Protein AF-A0A6M0LJ38-F1 (afdb_monomer)

Sequence (66 aa):
MNYEELAGKMTLLVEKYIPERSDLIKLINEDNDSVKYILAEIDRNKNQNYETSDLELLKEIAYYFL

Organism: Pseudobutyrivibrio xylanivorans (NCBI:txid185007)

Structure (mmCIF, N/CA/C/O backbone):
data_AF-A0A6M0LJ38-F1
#
_entry.id   AF-A0A6M0LJ38-F1
#
loop_
_atom_site.group_PDB
_atom_site.id
_atom_site.type_symbol
_atom_site.label_atom_id
_atom_site.label_alt_id
_atom_site.label_comp_id
_atom_site.label_asym_i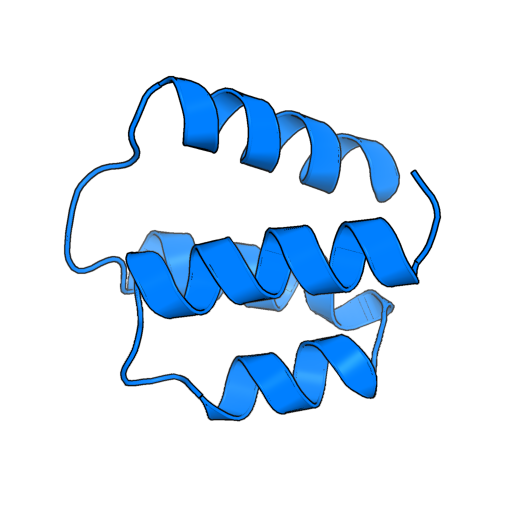d
_atom_site.label_entity_id
_atom_site.label_seq_id
_atom_site.pdbx_PDB_ins_code
_atom_site.Cartn_x
_atom_site.Cartn_y
_atom_site.Cartn_z
_atom_site.occupancy
_atom_site.B_iso_or_equiv
_atom_site.auth_seq_id
_atom_site.auth_comp_id
_atom_site.auth_asym_id
_atom_site.auth_atom_id
_atom_site.pdbx_PDB_model_num
ATOM 1 N N . MET A 1 1 ? 2.612 10.963 -12.350 1.00 78.38 1 MET A N 1
ATOM 2 C CA . MET A 1 1 ? 3.040 10.682 -10.971 1.00 78.38 1 MET A CA 1
ATOM 3 C C . MET A 1 1 ? 4.533 10.452 -11.007 1.00 78.38 1 MET A C 1
ATOM 5 O O . MET A 1 1 ? 4.975 9.723 -11.886 1.00 78.38 1 MET A O 1
ATOM 9 N N . ASN A 1 2 ? 5.309 11.126 -10.167 1.00 86.06 2 ASN A N 1
ATOM 10 C CA . ASN A 1 2 ? 6.727 10.790 -10.004 1.00 86.06 2 ASN A CA 1
ATOM 11 C C . ASN A 1 2 ? 6.886 9.688 -8.935 1.00 86.06 2 ASN A C 1
ATOM 13 O O . ASN A 1 2 ? 5.915 9.292 -8.288 1.00 86.06 2 ASN A O 1
ATOM 17 N N . TYR A 1 3 ? 8.098 9.165 -8.771 1.00 83.38 3 TYR A N 1
ATOM 18 C CA . TYR A 1 3 ? 8.342 8.078 -7.823 1.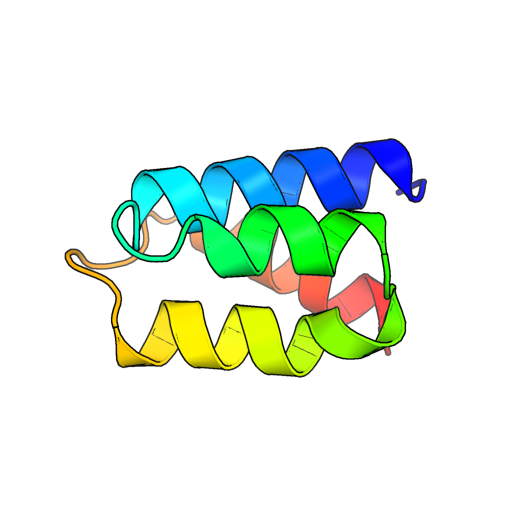00 83.38 3 TYR A CA 1
ATOM 19 C C . TYR A 1 3 ? 8.089 8.480 -6.360 1.00 83.38 3 TYR A C 1
ATOM 21 O O . TYR A 1 3 ? 7.480 7.717 -5.620 1.00 83.38 3 TYR A O 1
ATOM 29 N N . GLU A 1 4 ? 8.488 9.685 -5.953 1.00 87.81 4 GLU A N 1
ATOM 30 C CA . GLU A 1 4 ? 8.285 10.168 -4.580 1.00 87.81 4 GLU A CA 1
ATOM 31 C C . GLU A 1 4 ? 6.791 10.282 -4.234 1.00 87.81 4 GLU A C 1
ATOM 33 O O . GLU A 1 4 ? 6.357 9.866 -3.159 1.00 87.81 4 GLU A O 1
ATOM 38 N N . GLU A 1 5 ? 5.978 10.770 -5.175 1.00 89.81 5 GLU A N 1
ATOM 39 C CA . GLU A 1 5 ? 4.519 10.824 -5.056 1.00 89.81 5 GLU A CA 1
ATOM 40 C C . GLU A 1 5 ? 3.909 9.425 -4.933 1.00 89.81 5 GLU A C 1
ATOM 42 O O . GLU A 1 5 ? 3.025 9.204 -4.104 1.00 89.81 5 GLU A O 1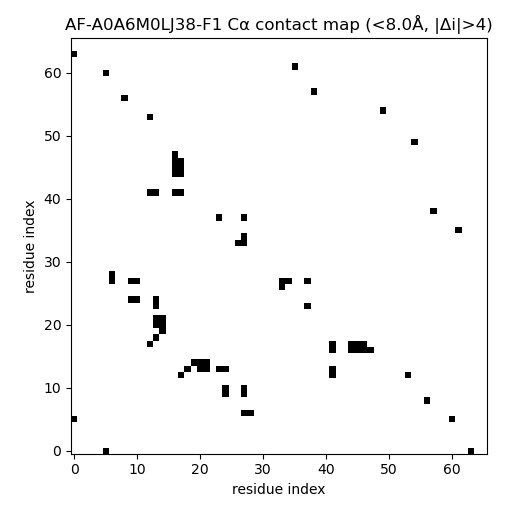
ATOM 47 N N . LEU A 1 6 ? 4.377 8.472 -5.742 1.00 89.06 6 LEU A N 1
ATOM 48 C CA . LEU A 1 6 ? 3.926 7.084 -5.692 1.00 89.06 6 LEU A CA 1
ATOM 49 C C . LEU A 1 6 ? 4.262 6.440 -4.341 1.00 89.06 6 LEU A C 1
ATOM 51 O O . LEU A 1 6 ? 3.389 5.839 -3.712 1.00 89.06 6 LEU A O 1
ATOM 55 N N . ALA A 1 7 ? 5.509 6.583 -3.893 1.00 90.44 7 ALA A N 1
ATOM 56 C CA . ALA A 1 7 ? 5.984 6.030 -2.634 1.00 90.44 7 ALA A CA 1
ATOM 57 C C . ALA A 1 7 ? 5.188 6.589 -1.447 1.00 90.44 7 ALA A C 1
ATOM 59 O O . ALA A 1 7 ? 4.755 5.830 -0.576 1.00 90.44 7 ALA A O 1
ATOM 60 N N . GLY A 1 8 ? 4.907 7.896 -1.451 1.00 92.25 8 GLY A N 1
ATOM 61 C CA . GLY A 1 8 ? 4.056 8.536 -0.448 1.00 92.25 8 GLY A CA 1
ATOM 62 C C . GLY A 1 8 ? 2.630 7.982 -0.449 1.00 92.25 8 GLY A C 1
ATOM 63 O O . GLY A 1 8 ? 2.121 7.574 0.594 1.00 92.25 8 GLY A O 1
ATOM 64 N N . LYS A 1 9 ? 1.998 7.887 -1.625 1.00 92.50 9 LYS A N 1
ATOM 65 C CA . LYS A 1 9 ? 0.644 7.328 -1.776 1.00 92.50 9 LYS A CA 1
ATOM 66 C C . LYS A 1 9 ? 0.558 5.877 -1.301 1.00 92.50 9 LYS A C 1
ATOM 68 O O . LYS A 1 9 ? -0.395 5.507 -0.622 1.00 92.50 9 LYS A O 1
ATOM 73 N N . MET A 1 10 ? 1.557 5.060 -1.616 1.00 93.00 10 MET A N 1
ATOM 74 C CA . MET A 1 10 ? 1.603 3.673 -1.159 1.00 93.00 10 MET A CA 1
ATOM 75 C C . MET A 1 10 ? 1.872 3.554 0.340 1.00 93.00 10 MET A C 1
ATOM 77 O O . MET A 1 10 ? 1.250 2.720 0.992 1.00 93.00 10 MET A O 1
ATOM 81 N N . THR A 1 11 ? 2.733 4.406 0.898 1.00 94.12 11 THR A N 1
ATOM 82 C CA . THR A 1 11 ? 2.986 4.451 2.347 1.00 94.12 11 THR A CA 1
ATOM 83 C C . THR A 1 11 ? 1.691 4.737 3.103 1.00 94.12 11 THR A C 1
ATOM 85 O O . THR A 1 11 ? 1.350 3.991 4.017 1.00 94.12 11 THR A O 1
ATOM 88 N N . LEU A 1 12 ? 0.906 5.721 2.647 1.00 94.56 12 LEU A N 1
ATOM 89 C CA . LEU A 1 12 ? -0.403 6.037 3.231 1.00 94.56 12 LEU A CA 1
ATOM 90 C C . LEU A 1 12 ? -1.359 4.837 3.213 1.00 94.56 12 LEU A C 1
ATOM 92 O O . LEU A 1 12 ? -2.055 4.583 4.194 1.00 94.56 12 LEU A O 1
ATOM 96 N N . LEU A 1 13 ? -1.392 4.082 2.112 1.00 95.19 13 LEU A N 1
ATOM 97 C CA . LEU A 1 13 ? -2.238 2.893 2.002 1.00 95.19 13 LEU A CA 1
ATOM 98 C C . LEU A 1 13 ? -1.781 1.771 2.946 1.00 95.19 13 LEU A C 1
ATOM 100 O O . LEU A 1 13 ? -2.619 1.138 3.586 1.00 95.19 13 LEU A O 1
ATOM 104 N N . VAL A 1 14 ? -0.473 1.536 3.069 1.00 95.25 14 VAL A N 1
ATOM 105 C CA . VAL A 1 14 ? 0.068 0.537 4.004 1.00 95.25 14 VAL A CA 1
ATOM 106 C C . VAL A 1 14 ? -0.269 0.920 5.445 1.00 95.25 14 VAL A C 1
ATOM 108 O O . VAL A 1 14 ? -0.838 0.107 6.168 1.00 95.25 14 VAL A O 1
ATOM 111 N N . GLU A 1 15 ? -0.011 2.164 5.849 1.00 95.56 15 GLU A N 1
ATOM 112 C CA . GLU A 1 15 ? -0.308 2.642 7.207 1.00 95.56 15 GLU A CA 1
ATOM 113 C C . GLU A 1 15 ? -1.804 2.580 7.543 1.00 95.56 15 GLU A C 1
ATOM 115 O O . GLU A 1 15 ? -2.177 2.258 8.671 1.00 95.56 15 GLU A O 1
ATOM 120 N N . LYS A 1 16 ? -2.677 2.863 6.570 1.00 96.44 16 LYS A N 1
ATOM 121 C CA . LYS A 1 16 ? -4.130 2.895 6.784 1.00 96.44 16 LYS A CA 1
ATOM 122 C C . LYS A 1 16 ? -4.762 1.508 6.890 1.00 96.44 16 LYS A C 1
ATOM 124 O O . LYS A 1 16 ? -5.703 1.331 7.665 1.00 96.44 16 LYS A O 1
ATOM 129 N N . TYR A 1 17 ? -4.294 0.549 6.095 1.00 96.75 17 TYR A N 1
ATOM 130 C CA . TYR A 1 17 ? -4.965 -0.746 5.941 1.00 96.75 17 TYR A CA 1
ATOM 131 C C . TYR A 1 17 ? -4.225 -1.907 6.603 1.00 96.75 17 TYR A C 1
ATOM 133 O O . TYR A 1 17 ? -4.880 -2.850 7.040 1.00 96.75 17 TYR A O 1
ATOM 141 N N . ILE A 1 18 ? -2.896 -1.853 6.688 1.00 96.31 18 ILE A N 1
ATOM 142 C CA . ILE A 1 18 ? -2.044 -2.921 7.235 1.00 96.31 18 ILE A CA 1
ATOM 143 C C . ILE A 1 18 ? -0.884 -2.330 8.066 1.00 96.31 18 ILE A C 1
ATOM 145 O O . ILE A 1 18 ? 0.288 -2.576 7.764 1.00 96.31 18 ILE A O 1
ATOM 149 N N . PRO A 1 19 ? -1.170 -1.518 9.107 1.00 94.69 19 PRO A N 1
ATOM 150 C CA . PRO A 1 19 ? -0.150 -0.782 9.868 1.00 94.69 19 PRO A CA 1
ATOM 151 C C . PRO A 1 19 ? 0.920 -1.678 10.512 1.00 94.69 19 PRO A C 1
ATOM 153 O O . PRO A 1 19 ? 2.039 -1.235 10.770 1.00 94.69 19 PRO A O 1
ATOM 156 N N . GLU A 1 20 ? 0.608 -2.948 10.765 1.00 93.50 20 GLU A N 1
ATOM 157 C CA . GLU A 1 20 ? 1.547 -3.942 11.282 1.00 93.50 20 GLU A CA 1
ATOM 158 C C . GLU A 1 20 ? 2.642 -4.334 10.275 1.00 93.50 20 GLU A C 1
ATOM 160 O O . GLU A 1 20 ? 3.692 -4.839 10.677 1.00 93.50 20 GLU A O 1
ATOM 165 N N . ARG A 1 21 ? 2.442 -4.057 8.980 1.00 92.94 21 ARG A N 1
ATOM 166 C CA . ARG A 1 21 ? 3.358 -4.383 7.875 1.00 92.94 21 ARG A CA 1
ATOM 167 C C . ARG A 1 21 ? 4.274 -3.222 7.486 1.00 92.94 21 ARG A C 1
ATOM 169 O O . ARG A 1 21 ? 4.472 -2.911 6.312 1.00 92.94 21 ARG A O 1
ATOM 176 N N . SER A 1 22 ? 4.884 -2.589 8.488 1.00 88.38 22 SER A N 1
ATOM 177 C CA . SER A 1 22 ? 5.883 -1.520 8.288 1.00 88.38 22 SER A CA 1
ATOM 178 C C . SER A 1 22 ? 7.119 -1.963 7.485 1.00 88.38 22 SER A C 1
ATOM 180 O O . SER A 1 22 ? 7.828 -1.124 6.927 1.00 88.38 22 SER A O 1
ATOM 182 N N . ASP A 1 23 ? 7.366 -3.274 7.375 1.00 92.88 23 ASP A N 1
ATOM 183 C CA . ASP A 1 23 ? 8.358 -3.858 6.467 1.00 92.88 23 ASP A CA 1
ATOM 184 C C . ASP A 1 23 ? 8.098 -3.474 5.007 1.00 92.88 23 ASP A C 1
ATOM 186 O O . ASP A 1 23 ? 9.043 -3.195 4.268 1.00 92.88 23 ASP A O 1
ATOM 190 N N . LEU A 1 24 ? 6.827 -3.374 4.608 1.00 93.19 24 LEU A N 1
ATOM 191 C CA . LEU A 1 24 ? 6.463 -3.005 3.246 1.00 93.19 24 LEU A CA 1
ATOM 192 C C . LEU A 1 24 ? 6.836 -1.558 2.940 1.00 93.19 24 LEU A C 1
ATOM 194 O O . LEU A 1 24 ? 7.273 -1.295 1.833 1.00 93.19 24 LEU A O 1
ATOM 198 N N . ILE A 1 25 ? 6.771 -0.638 3.908 1.00 91.75 25 ILE A N 1
ATOM 199 C CA . ILE A 1 25 ? 7.182 0.765 3.704 1.00 91.75 25 ILE A CA 1
ATOM 200 C C . ILE A 1 25 ? 8.668 0.860 3.342 1.00 91.75 25 ILE A C 1
ATOM 202 O O . ILE A 1 25 ? 9.061 1.685 2.519 1.00 91.75 25 ILE A O 1
ATOM 206 N N . LYS A 1 26 ? 9.513 -0.001 3.916 1.00 90.00 26 LYS A N 1
ATOM 207 C CA . LYS A 1 26 ? 10.928 -0.068 3.521 1.00 90.00 26 LYS A CA 1
ATOM 208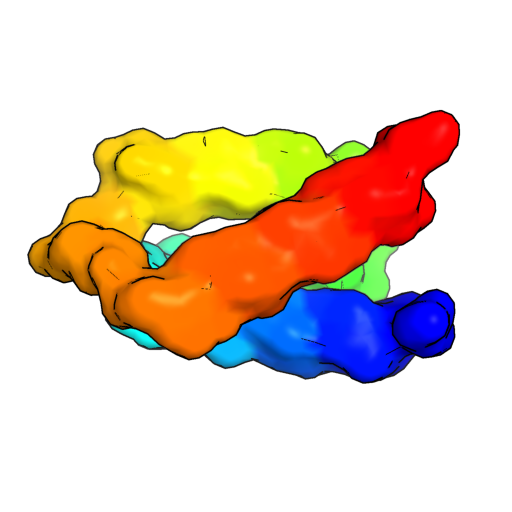 C C . LYS A 1 26 ? 11.063 -0.560 2.085 1.00 90.00 26 LYS A C 1
ATOM 210 O O . LYS A 1 26 ? 11.746 0.078 1.294 1.00 90.00 26 LYS A O 1
ATOM 215 N N . LEU A 1 27 ? 10.325 -1.615 1.739 1.00 91.56 27 LEU A N 1
ATOM 216 C CA . LEU A 1 27 ? 10.310 -2.172 0.390 1.00 91.56 27 LEU A CA 1
ATOM 217 C C . LEU A 1 27 ? 9.852 -1.150 -0.662 1.00 91.56 27 LEU A C 1
ATOM 219 O O . LEU A 1 27 ? 10.453 -1.090 -1.726 1.00 91.56 27 LEU A O 1
ATOM 223 N N . ILE A 1 28 ? 8.868 -0.298 -0.339 1.00 89.19 28 ILE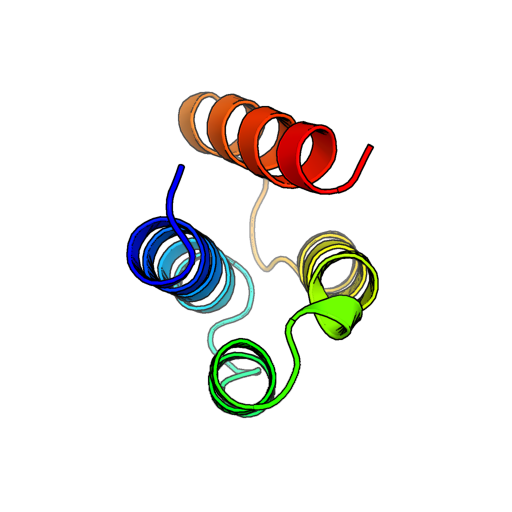 A N 1
ATOM 224 C CA . ILE A 1 28 ? 8.422 0.810 -1.205 1.00 89.19 28 ILE A CA 1
ATOM 225 C C . ILE A 1 28 ? 9.595 1.688 -1.632 1.00 89.19 28 ILE A C 1
ATOM 227 O O . ILE A 1 28 ? 9.606 2.132 -2.769 1.00 89.19 28 ILE A O 1
ATOM 231 N N . ASN A 1 29 ? 10.527 1.963 -0.716 1.00 84.50 29 ASN A N 1
ATOM 232 C CA . ASN A 1 29 ? 11.635 2.888 -0.941 1.00 84.50 29 ASN A CA 1
ATOM 233 C C . ASN A 1 29 ? 12.843 2.229 -1.625 1.00 84.50 29 ASN A C 1
ATOM 235 O O . ASN A 1 29 ? 13.658 2.932 -2.222 1.00 84.50 29 ASN A O 1
ATOM 239 N N . GLU A 1 30 ? 12.972 0.907 -1.505 1.00 86.81 30 GLU A N 1
ATOM 240 C CA . GLU A 1 30 ? 14.117 0.129 -1.988 1.00 86.81 30 GLU A CA 1
ATOM 241 C C . GLU A 1 30 ? 13.874 -0.505 -3.364 1.00 86.81 30 GLU A C 1
ATOM 243 O O . GLU A 1 30 ? 14.825 -0.653 -4.132 1.00 86.81 30 GLU A O 1
ATOM 248 N N . ASP A 1 31 ? 12.628 -0.871 -3.684 1.00 83.06 31 ASP A N 1
ATOM 249 C CA . ASP A 1 31 ? 12.286 -1.592 -4.909 1.00 83.06 31 ASP A CA 1
ATOM 250 C C . ASP A 1 31 ? 10.949 -1.147 -5.521 1.00 83.06 31 ASP A C 1
ATOM 252 O O . ASP A 1 31 ? 9.855 -1.449 -5.033 1.00 83.06 31 ASP A O 1
ATOM 256 N N . ASN A 1 32 ? 11.048 -0.494 -6.677 1.00 71.81 32 ASN A N 1
ATOM 257 C CA . ASN A 1 32 ? 9.900 -0.000 -7.431 1.00 71.81 32 ASN A CA 1
ATOM 258 C C . ASN A 1 32 ? 9.117 -1.123 -8.116 1.00 71.81 32 ASN A C 1
ATOM 260 O O . ASN A 1 32 ? 7.941 -0.935 -8.419 1.00 71.81 32 ASN A O 1
ATOM 264 N N . ASP A 1 33 ? 9.717 -2.286 -8.363 1.00 81.88 33 ASP A N 1
ATOM 265 C CA . ASP A 1 33 ? 9.027 -3.394 -9.033 1.00 81.88 33 ASP A CA 1
ATOM 266 C C . ASP A 1 33 ? 8.141 -4.187 -8.059 1.00 81.88 33 ASP A C 1
ATOM 268 O O . ASP A 1 33 ? 7.225 -4.915 -8.461 1.00 81.88 33 ASP A O 1
ATOM 272 N N . SER A 1 34 ? 8.327 -3.967 -6.756 1.00 86.94 34 SER A N 1
ATOM 273 C CA . SER A 1 34 ? 7.554 -4.588 -5.683 1.00 86.94 34 SER A CA 1
ATOM 274 C C . SER A 1 34 ? 6.131 -4.035 -5.516 1.00 86.94 34 SER A C 1
ATOM 276 O O . SER A 1 34 ? 5.369 -4.553 -4.697 1.00 86.94 34 SER A O 1
ATOM 278 N N . VAL A 1 35 ? 5.699 -3.034 -6.296 1.00 86.62 35 VAL A N 1
ATOM 279 C CA . VAL A 1 35 ? 4.364 -2.419 -6.134 1.00 86.62 35 VAL A CA 1
ATOM 280 C C . VAL A 1 35 ? 3.224 -3.428 -6.234 1.00 86.62 35 VAL A C 1
ATOM 282 O O . VAL A 1 35 ? 2.341 -3.439 -5.378 1.00 86.62 35 VAL A O 1
ATOM 285 N N . LYS A 1 36 ? 3.237 -4.322 -7.231 1.00 88.12 36 LYS A N 1
ATOM 286 C CA . LYS A 1 36 ? 2.174 -5.336 -7.387 1.00 88.12 36 LYS A CA 1
ATOM 287 C C . LYS A 1 36 ? 2.082 -6.258 -6.173 1.00 88.12 36 LYS A C 1
ATOM 289 O O . LYS A 1 36 ? 0.984 -6.632 -5.768 1.00 88.12 36 LYS A O 1
ATOM 294 N N . TYR A 1 37 ? 3.232 -6.606 -5.600 1.00 91.75 37 TYR A N 1
ATOM 295 C CA . TYR A 1 37 ? 3.299 -7.399 -4.381 1.00 91.75 37 TYR A CA 1
ATOM 296 C C . TYR A 1 37 ? 2.708 -6.630 -3.195 1.00 91.75 37 TYR A C 1
ATOM 298 O O . TYR A 1 37 ? 1.832 -7.154 -2.513 1.00 91.75 37 TYR A O 1
ATOM 306 N N . ILE A 1 38 ? 3.095 -5.368 -3.006 1.00 92.62 38 ILE A N 1
ATOM 307 C CA . ILE A 1 38 ? 2.601 -4.528 -1.906 1.00 92.62 38 ILE A CA 1
ATOM 308 C C . ILE A 1 38 ? 1.083 -4.339 -1.997 1.00 92.62 38 ILE A C 1
ATOM 310 O O . ILE A 1 38 ? 0.383 -4.529 -1.006 1.00 92.62 38 ILE A O 1
ATOM 314 N N . LEU A 1 39 ? 0.547 -4.054 -3.188 1.00 92.12 39 LEU A N 1
ATOM 315 C CA . LEU A 1 39 ? -0.900 -3.951 -3.401 1.00 92.12 39 LEU A CA 1
ATOM 316 C C . LEU A 1 39 ? -1.636 -5.253 -3.053 1.00 92.12 39 LEU A C 1
ATOM 318 O O . LEU A 1 39 ? -2.694 -5.210 -2.426 1.00 92.12 39 LEU A O 1
ATOM 322 N N . ALA A 1 40 ? -1.073 -6.406 -3.422 1.00 92.44 40 ALA A N 1
ATOM 323 C CA . ALA A 1 40 ? -1.648 -7.703 -3.076 1.00 92.44 40 ALA A CA 1
ATOM 324 C C . ALA A 1 40 ? -1.629 -7.961 -1.560 1.00 92.44 40 ALA A C 1
ATOM 326 O O . ALA A 1 40 ? -2.587 -8.512 -1.021 1.00 92.44 40 ALA A O 1
ATOM 327 N N . GLU A 1 41 ? -0.569 -7.551 -0.863 1.00 95.06 41 GLU A N 1
ATOM 328 C CA . GLU A 1 41 ? -0.474 -7.686 0.593 1.00 95.06 41 GLU A CA 1
ATOM 329 C C . GLU A 1 41 ? -1.484 -6.799 1.325 1.00 95.06 41 GLU A C 1
ATOM 331 O O . GLU A 1 41 ? -2.104 -7.267 2.285 1.00 95.06 41 GLU A O 1
ATOM 336 N N . ILE A 1 42 ? -1.709 -5.572 0.841 1.00 95.06 42 ILE A N 1
ATOM 337 C CA . ILE A 1 42 ? -2.766 -4.688 1.351 1.00 95.06 42 ILE A CA 1
ATOM 338 C C . ILE A 1 42 ? -4.129 -5.355 1.153 1.00 95.06 42 ILE A C 1
ATOM 340 O O . ILE A 1 42 ? -4.896 -5.461 2.104 1.00 95.06 42 ILE A O 1
ATOM 344 N N . ASP A 1 43 ? -4.439 -5.851 -0.047 1.00 94.94 43 ASP A N 1
ATOM 345 C CA . ASP A 1 43 ? -5.762 -6.427 -0.318 1.00 94.94 43 ASP A CA 1
ATOM 346 C C . ASP A 1 43 ? -6.057 -7.677 0.525 1.00 94.94 43 ASP A C 1
ATOM 348 O O . ASP A 1 43 ? -7.186 -7.861 0.991 1.00 94.94 43 ASP A O 1
ATOM 352 N N . ARG A 1 44 ? -5.039 -8.504 0.779 1.00 95.25 44 ARG A N 1
ATOM 353 C CA . ARG A 1 44 ? -5.162 -9.729 1.583 1.00 95.25 44 ARG A CA 1
ATOM 354 C C . ARG A 1 44 ? -5.325 -9.469 3.072 1.00 95.25 44 ARG A C 1
ATOM 356 O O . ARG A 1 44 ? -6.075 -10.194 3.718 1.00 95.25 44 ARG A O 1
ATOM 363 N N . ASN A 1 45 ? -4.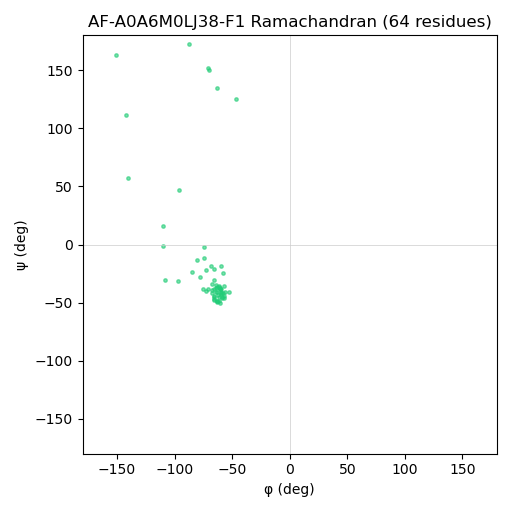598 -8.491 3.609 1.00 96.06 45 ASN A N 1
ATOM 364 C CA . ASN A 1 45 ? -4.470 -8.310 5.057 1.00 96.06 45 ASN A CA 1
ATOM 365 C C . ASN A 1 45 ? -5.185 -7.062 5.585 1.00 96.06 45 ASN A C 1
ATOM 367 O O . ASN A 1 45 ? -5.166 -6.841 6.792 1.00 96.06 45 ASN A O 1
ATOM 371 N N . LYS A 1 46 ? -5.824 -6.259 4.719 1.00 95.38 46 LYS A N 1
ATOM 372 C CA . LYS A 1 46 ? -6.532 -5.040 5.127 1.00 95.38 46 LYS A CA 1
ATOM 373 C C . LYS A 1 46 ? -7.427 -5.280 6.344 1.00 95.38 46 LYS A C 1
ATOM 375 O O . LYS A 1 46 ? -8.311 -6.137 6.337 1.00 95.38 46 LYS A O 1
ATOM 380 N N . ASN A 1 47 ? -7.218 -4.477 7.379 1.00 94.19 47 ASN A N 1
ATOM 381 C CA . ASN A 1 47 ? -7.998 -4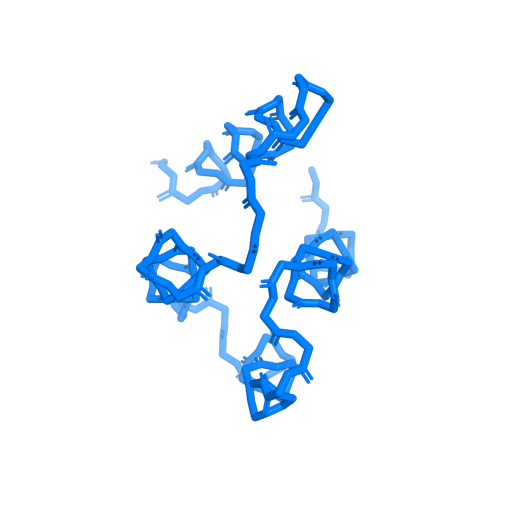.510 8.615 1.00 94.19 47 ASN A CA 1
ATOM 382 C C . ASN A 1 47 ? -9.404 -3.897 8.457 1.00 94.19 47 ASN A C 1
ATOM 384 O O . ASN A 1 47 ? -10.251 -4.048 9.338 1.00 94.19 47 ASN A O 1
ATOM 388 N N . GLN A 1 48 ? -9.656 -3.218 7.335 1.00 94.12 48 GLN A N 1
ATOM 389 C CA . GLN A 1 48 ? -10.918 -2.574 6.993 1.00 94.12 48 GLN A CA 1
ATOM 390 C C . GLN A 1 48 ? -11.130 -2.535 5.474 1.00 94.12 48 GLN A C 1
ATOM 392 O O . GLN A 1 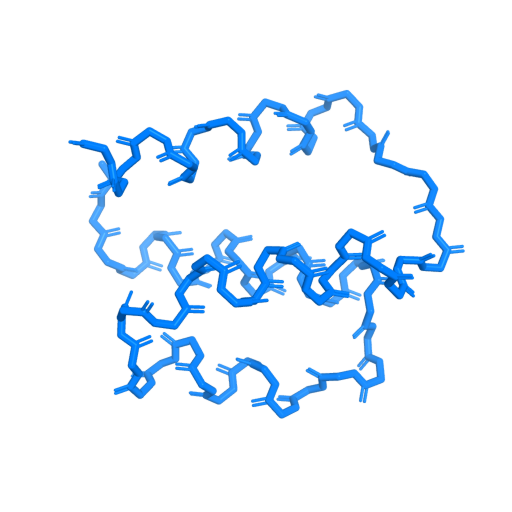48 ? -10.198 -2.718 4.691 1.00 94.12 48 GLN A O 1
ATOM 397 N N . ASN A 1 49 ? -12.370 -2.293 5.048 1.00 95.25 49 ASN A N 1
ATOM 398 C CA . ASN A 1 49 ? -12.693 -2.133 3.631 1.00 95.25 49 ASN A CA 1
ATOM 399 C C . ASN A 1 49 ? -12.129 -0.827 3.072 1.00 95.25 49 ASN A C 1
ATOM 401 O O . ASN A 1 49 ? -12.055 0.170 3.786 1.00 95.25 49 ASN A O 1
ATOM 405 N N . TYR A 1 50 ? -11.810 -0.828 1.777 1.00 95.50 50 TYR A N 1
ATOM 406 C CA . TYR A 1 50 ? -11.344 0.372 1.098 1.00 95.50 50 TYR A CA 1
ATOM 407 C C . TYR A 1 50 ? -12.406 1.469 1.073 1.00 95.50 50 TYR A C 1
ATOM 409 O O . TYR A 1 50 ? -13.561 1.232 0.710 1.00 95.50 50 TYR A O 1
ATOM 417 N N . GLU A 1 51 ? -11.984 2.687 1.389 1.00 95.56 51 GLU A N 1
ATOM 418 C CA . GLU A 1 51 ? -12.763 3.887 1.111 1.00 95.56 51 GLU A CA 1
ATOM 419 C C . GLU A 1 51 ? -12.786 4.181 -0.393 1.00 95.56 51 GLU A C 1
ATOM 421 O O . GLU A 1 51 ? -11.850 3.862 -1.128 1.00 95.56 51 GLU A O 1
ATOM 426 N N . THR A 1 52 ? -13.848 4.837 -0.864 1.00 93.56 52 THR A N 1
ATOM 427 C CA . THR A 1 52 ? -14.011 5.169 -2.288 1.00 93.56 52 THR A CA 1
ATOM 428 C C . THR A 1 52 ? -12.836 5.979 -2.842 1.00 93.56 52 THR A C 1
ATOM 430 O O . THR A 1 52 ? -12.375 5.693 -3.943 1.00 93.56 52 THR A O 1
ATOM 433 N N . SER A 1 53 ? -12.314 6.941 -2.075 1.00 92.12 53 SER A N 1
ATOM 434 C CA . SER A 1 53 ? -11.139 7.736 -2.462 1.00 92.12 53 SER A CA 1
ATOM 435 C C . SER A 1 53 ? -9.876 6.886 -2.604 1.00 92.12 53 SER A C 1
ATOM 437 O O . SER A 1 53 ? -9.061 7.116 -3.494 1.00 92.12 53 SER A O 1
ATOM 439 N N . ASP A 1 54 ? -9.727 5.861 -1.767 1.00 94.81 54 ASP A N 1
ATOM 440 C CA . ASP A 1 54 ? -8.558 4.985 -1.795 1.00 94.81 54 ASP A CA 1
ATOM 441 C C . ASP A 1 54 ? -8.653 3.968 -2.935 1.00 94.81 54 ASP A C 1
ATOM 443 O O . ASP A 1 54 ? -7.638 3.575 -3.502 1.00 94.81 54 ASP A O 1
ATOM 447 N N . LEU A 1 55 ? -9.867 3.589 -3.347 1.00 93.00 55 LEU A N 1
ATOM 448 C CA . LEU A 1 55 ? -10.081 2.802 -4.564 1.00 93.00 55 LEU A CA 1
ATOM 449 C C . LEU A 1 55 ? -9.658 3.563 -5.826 1.00 93.00 55 LEU A C 1
ATOM 451 O O . LEU A 1 55 ? -9.141 2.949 -6.760 1.00 93.00 55 LEU A O 1
ATOM 455 N N . GLU A 1 56 ? -9.879 4.877 -5.884 1.00 92.31 56 GLU A N 1
ATOM 456 C CA . GLU A 1 56 ? -9.374 5.714 -6.980 1.00 92.31 56 GLU A CA 1
ATOM 457 C C . GLU A 1 56 ? -7.846 5.769 -6.958 1.00 92.31 56 GLU A C 1
ATOM 459 O O . GLU A 1 56 ? -7.208 5.528 -7.984 1.00 92.31 56 GLU A O 1
ATOM 464 N N . LEU A 1 57 ? -7.261 5.946 -5.773 1.00 92.38 57 LEU A N 1
ATOM 465 C CA . LEU A 1 57 ? -5.815 5.926 -5.579 1.00 92.38 57 LEU A CA 1
ATOM 466 C C . LEU A 1 57 ? -5.176 4.598 -6.018 1.00 92.38 57 LEU A C 1
ATOM 468 O O . LEU A 1 57 ? -4.173 4.591 -6.729 1.00 92.38 57 LEU A O 1
ATOM 472 N N . LEU A 1 58 ? -5.774 3.466 -5.642 1.00 91.50 58 LEU A N 1
ATOM 473 C CA . LEU A 1 58 ? -5.318 2.130 -6.035 1.00 91.50 58 LEU A CA 1
ATOM 474 C C . LEU A 1 58 ? -5.336 1.943 -7.555 1.00 91.50 58 LEU A C 1
ATOM 476 O O . LEU A 1 58 ? -4.415 1.341 -8.110 1.00 91.50 58 LEU A O 1
ATOM 480 N N . LYS A 1 59 ? -6.349 2.484 -8.244 1.00 89.75 59 LYS A N 1
ATOM 481 C CA . LYS A 1 59 ? -6.406 2.467 -9.713 1.00 89.75 59 LYS A CA 1
ATOM 482 C C . LYS A 1 59 ? -5.283 3.301 -10.315 1.00 89.75 59 LYS A C 1
ATOM 484 O O . LYS A 1 59 ? -4.609 2.814 -11.216 1.00 89.75 59 LYS A O 1
ATOM 489 N N . GLU A 1 60 ? -5.060 4.519 -9.821 1.00 89.94 60 GLU A N 1
ATOM 490 C CA . GLU A 1 60 ? -3.963 5.377 -10.292 1.00 89.94 60 GLU A CA 1
ATOM 491 C C . GLU A 1 60 ? -2.600 4.692 -10.149 1.00 89.94 60 GLU A C 1
ATOM 493 O O . GLU A 1 60 ? -1.795 4.715 -11.081 1.00 89.94 60 GLU A O 1
ATOM 498 N N . ILE A 1 61 ? -2.361 4.048 -9.003 1.00 88.88 61 ILE A N 1
ATOM 499 C CA . ILE A 1 61 ? -1.134 3.289 -8.750 1.00 88.88 61 ILE A CA 1
ATOM 500 C C . ILE A 1 61 ? -1.026 2.121 -9.732 1.00 88.88 61 ILE A C 1
ATOM 502 O O . ILE A 1 61 ? 0.012 1.960 -10.365 1.00 88.88 61 ILE A O 1
ATOM 506 N N . ALA A 1 62 ? -2.087 1.331 -9.913 1.00 84.38 62 ALA A N 1
ATOM 507 C CA . ALA A 1 62 ? -2.075 0.199 -10.838 1.00 84.38 62 ALA A CA 1
ATOM 508 C C . ALA A 1 62 ? -1.802 0.622 -12.295 1.00 84.38 62 ALA A C 1
ATOM 510 O O . ALA A 1 62 ? -1.058 -0.064 -12.993 1.00 84.38 62 ALA A O 1
ATOM 511 N N . TYR A 1 63 ? -2.353 1.759 -12.738 1.00 82.81 63 TYR A N 1
ATOM 512 C CA . TYR A 1 63 ? -2.106 2.318 -14.073 1.00 82.81 63 TYR A CA 1
ATOM 513 C C . TYR A 1 63 ? -0.666 2.772 -14.289 1.00 82.81 63 TYR A C 1
ATOM 515 O O . TYR A 1 63 ? -0.188 2.719 -15.414 1.00 82.81 63 TYR A O 1
ATOM 523 N N . TYR A 1 64 ? 0.034 3.211 -13.243 1.00 79.69 64 TYR A N 1
ATOM 524 C CA . TYR A 1 64 ? 1.431 3.631 -13.366 1.00 79.69 64 TYR A CA 1
ATOM 525 C C . TYR A 1 64 ? 2.377 2.471 -13.739 1.00 79.69 64 TYR A C 1
ATOM 527 O O . TYR A 1 64 ? 3.461 2.707 -14.263 1.00 79.69 64 TYR A O 1
ATOM 535 N N . PHE A 1 65 ? 1.960 1.225 -13.492 1.00 73.94 65 PHE A N 1
ATOM 536 C CA . PHE A 1 65 ? 2.734 0.003 -13.752 1.00 73.94 65 PHE A CA 1
ATOM 537 C C . PHE A 1 65 ? 2.181 -0.850 -14.912 1.00 73.94 65 PHE A C 1
ATOM 539 O O . PHE A 1 65 ? 2.518 -2.038 -15.018 1.00 73.94 65 PHE A O 1
ATOM 546 N N . LEU A 1 66 ? 1.311 -0.261 -15.742 1.00 65.81 66 LEU A N 1
ATOM 547 C CA . LEU A 1 66 ? 0.791 -0.806 -17.004 1.00 65.81 66 LEU A CA 1
ATOM 548 C C . LEU A 1 66 ? 1.445 -0.092 -18.190 1.00 65.81 66 LEU A C 1
ATOM 550 O O . LEU A 1 66 ? 1.823 -0.813 -19.139 1.00 65.81 66 LEU A O 1
#

Foldseek 3Di:
DDLVVLLVLLVVLCCQFPVVPVVVNVVSVVDPVCLVVSLVVSVVRGPDDDDPVNVVSSVVSVVVVD

Solvent-accessible surface area (backbone atoms only — not comparable to full-atom values): 3946 Å² total; per-residue (Å²): 133,56,71,7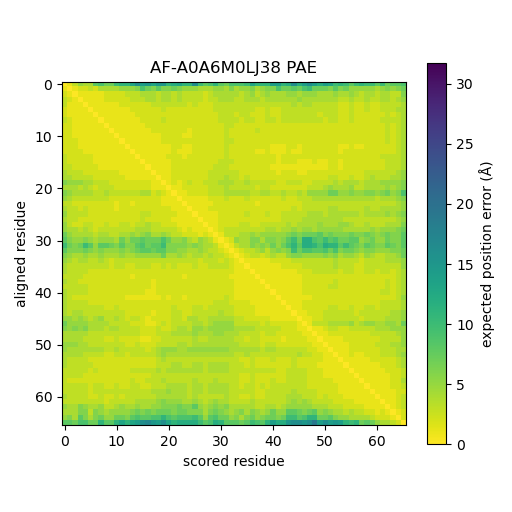0,59,48,41,51,55,51,40,53,51,38,57,72,28,32,58,90,51,60,69,54,53,55,42,52,77,74,36,80,84,47,51,68,58,53,55,51,52,41,72,74,56,36,80,58,82,82,50,74,71,53,53,53,49,52,50,55,56,54,57,75,79,106

Radius of gyration: 10.73 Å; Cα contacts (8 Å, |Δi|>4): 39; chains: 1; bounding box: 28×21×28 Å

Mean predicted aligned error: 3.1 Å

pLDDT: mean 90.23, std 6.1, range [65.81, 96.75]

Secondary structure (DSSP, 8-state):
--HHHHHHHHHHHHHHH-TT-HHHHHHHHH-GGGHHHHHHHHHHH-SSPPPHHHHHHHHHHHHHT-